Protein AF-A0A2D9RDG7-F1 (afdb_monomer_lite)

Secondary structure (DSSP, 8-state):
-------------------------HHHHHHHHHHHHHHHHHHHHHHHHHHHHHHHHHHHHHHHHHHHHHTTT-HHHHHHHHHHHHHHHHHHHHHHHHHHHHHHHHHHHHHHHHHHHHHHTTT--

Structure (mmCIF, N/CA/C/O backbone):
data_AF-A0A2D9RDG7-F1
#
_entry.id   AF-A0A2D9RDG7-F1
#
loop_
_atom_site.group_PDB
_atom_site.id
_atom_site.type_symbol
_atom_site.label_atom_id
_atom_site.label_alt_id
_atom_site.label_comp_id
_atom_site.label_asym_id
_atom_site.label_entity_id
_atom_site.label_seq_id
_atom_site.pdbx_PDB_ins_code
_atom_site.Cartn_x
_atom_site.Cartn_y
_atom_site.Cartn_z
_atom_site.occupancy
_atom_site.B_iso_or_equiv
_atom_site.auth_seq_id
_atom_site.auth_comp_id
_atom_site.auth_asym_id
_atom_site.auth_atom_id
_atom_site.pdbx_PDB_model_num
ATOM 1 N N . MET A 1 1 ? -10.978 8.606 -83.078 1.00 35.50 1 MET A N 1
ATOM 2 C CA . MET A 1 1 ? -9.745 9.205 -83.628 1.00 35.50 1 MET A CA 1
ATOM 3 C C . MET A 1 1 ? -8.837 9.542 -82.456 1.00 35.50 1 MET A C 1
ATOM 5 O O . MET A 1 1 ? -9.324 10.142 -81.511 1.00 35.50 1 MET A O 1
ATOM 9 N N . THR A 1 2 ? -7.614 9.007 -82.516 1.00 42.34 2 THR A N 1
ATOM 10 C CA . THR A 1 2 ? -6.345 9.334 -81.823 1.00 42.34 2 THR A CA 1
ATOM 11 C C . THR A 1 2 ? -6.353 10.500 -80.816 1.00 42.34 2 THR A C 1
ATOM 13 O O . THR A 1 2 ? -6.911 11.552 -81.086 1.00 42.34 2 THR A O 1
ATOM 16 N N . LEU A 1 3 ? -5.688 10.387 -79.659 1.00 39.72 3 LEU A N 1
ATOM 17 C CA . LEU A 1 3 ? -4.228 10.540 -79.555 1.00 39.72 3 LEU A CA 1
ATOM 18 C C . LEU A 1 3 ? -3.650 9.918 -78.266 1.00 39.72 3 LEU A C 1
ATOM 20 O O . LEU A 1 3 ? -4.212 10.054 -77.182 1.00 39.72 3 LEU A O 1
ATOM 24 N N . LEU A 1 4 ? -2.481 9.287 -78.416 1.00 41.25 4 LEU A N 1
ATOM 25 C CA . LEU A 1 4 ? -1.530 9.004 -77.341 1.00 41.25 4 LEU A CA 1
ATOM 26 C C . LEU A 1 4 ? -1.067 10.314 -76.662 1.00 41.25 4 LEU A C 1
ATOM 28 O O . LEU A 1 4 ? -0.926 11.331 -77.340 1.00 41.25 4 LEU A O 1
ATOM 32 N N . ASN A 1 5 ? -0.606 10.208 -75.409 1.00 38.97 5 ASN A N 1
ATOM 33 C CA . ASN A 1 5 ? 0.822 10.330 -75.036 1.00 38.97 5 ASN A CA 1
ATOM 34 C C . ASN A 1 5 ? 1.105 11.184 -73.770 1.00 38.97 5 ASN A C 1
ATOM 36 O O . ASN A 1 5 ? 0.507 12.231 -73.555 1.00 38.97 5 ASN A O 1
ATOM 40 N N . VAL A 1 6 ? 2.154 10.758 -73.051 1.00 39.69 6 VAL A N 1
ATOM 41 C CA . VAL A 1 6 ? 3.052 11.514 -72.145 1.00 39.69 6 VAL A CA 1
ATOM 42 C C . VAL A 1 6 ? 2.698 11.643 -70.647 1.00 39.69 6 VAL A C 1
ATOM 44 O O . VAL A 1 6 ? 2.103 12.601 -70.172 1.00 39.69 6 VAL A O 1
ATOM 47 N N . THR A 1 7 ? 3.201 10.666 -69.888 1.00 48.19 7 THR A N 1
ATOM 48 C CA . THR A 1 7 ? 4.086 10.778 -68.704 1.00 48.19 7 THR A CA 1
ATOM 49 C C . THR A 1 7 ? 4.343 12.173 -68.091 1.00 48.19 7 THR A C 1
ATOM 51 O O . THR A 1 7 ? 4.998 12.989 -68.731 1.00 48.19 7 THR A O 1
ATOM 54 N N . ARG A 1 8 ? 4.050 12.384 -66.791 1.00 41.25 8 ARG A N 1
ATOM 55 C CA . ARG A 1 8 ? 5.005 12.967 -65.804 1.00 41.25 8 ARG A CA 1
ATOM 56 C C . ARG A 1 8 ? 4.436 13.124 -64.375 1.00 41.25 8 ARG A C 1
ATOM 58 O O 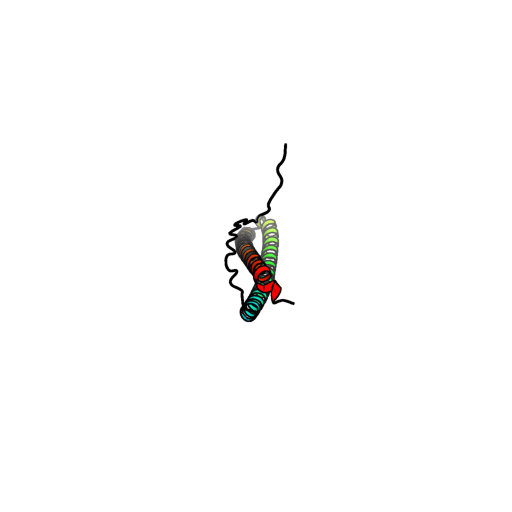. ARG A 1 8 ? 3.571 13.946 -64.133 1.00 41.25 8 ARG A O 1
ATOM 65 N N . VAL A 1 9 ? 5.019 12.339 -63.462 1.00 41.28 9 VAL A N 1
ATOM 66 C CA . VAL A 1 9 ? 5.629 12.705 -62.159 1.00 41.28 9 VAL A CA 1
ATOM 67 C C . VAL A 1 9 ? 4.825 13.534 -61.124 1.00 41.28 9 VAL A C 1
ATO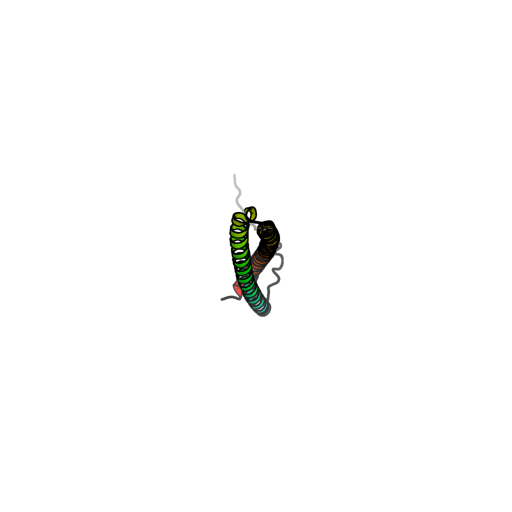M 69 O O . VAL A 1 9 ? 4.504 14.697 -61.325 1.00 41.28 9 VAL A O 1
ATOM 72 N N . LEU A 1 10 ? 4.646 12.889 -59.961 1.00 44.66 10 LEU A N 1
ATOM 73 C CA . LEU A 1 10 ? 4.294 13.346 -58.599 1.00 44.66 10 LEU A CA 1
ATOM 74 C C . LEU A 1 10 ? 4.934 14.698 -58.151 1.00 44.66 10 LEU A C 1
ATOM 76 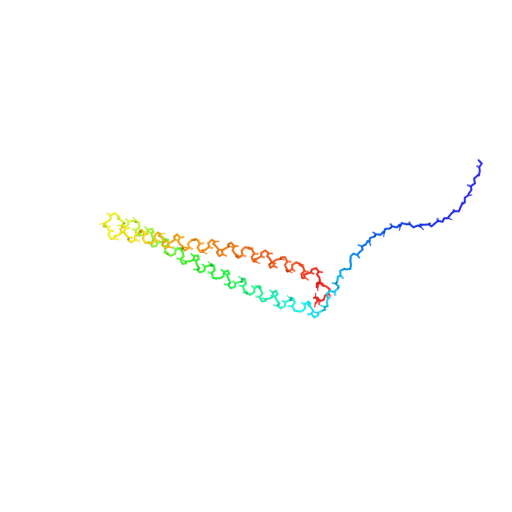O O . LEU A 1 10 ? 6.008 15.042 -58.638 1.00 44.66 10 LEU A O 1
ATOM 80 N N . PRO A 1 11 ? 4.378 15.411 -57.140 1.00 47.28 11 PRO A N 1
ATOM 81 C CA . PRO A 1 11 ? 4.613 14.967 -55.763 1.00 47.28 11 PRO A CA 1
ATOM 82 C C . PRO A 1 11 ? 3.406 15.047 -54.820 1.00 47.28 11 PRO A C 1
ATOM 84 O O . PRO A 1 11 ? 2.753 16.073 -54.644 1.00 47.28 11 PRO A O 1
ATOM 87 N N . LEU A 1 12 ? 3.212 13.925 -54.130 1.00 47.94 12 LEU A N 1
ATOM 88 C CA . LEU A 1 12 ? 2.603 13.820 -52.815 1.00 47.94 12 LEU A CA 1
ATOM 89 C C . LEU A 1 12 ? 3.432 14.685 -51.850 1.00 47.94 12 LEU A C 1
ATOM 91 O O . LEU A 1 12 ? 4.555 14.322 -51.503 1.00 47.94 12 LEU A O 1
ATOM 95 N N . VAL A 1 13 ? 2.910 15.829 -51.420 1.00 49.12 13 VAL A N 1
ATOM 96 C CA . VAL A 1 13 ? 3.510 16.573 -50.308 1.00 49.12 13 VAL A CA 1
ATOM 97 C C . VAL A 1 13 ? 2.875 16.058 -49.020 1.00 49.12 13 VAL A C 1
ATOM 99 O O . VAL A 1 13 ? 1.954 16.649 -48.467 1.00 49.12 13 VAL A O 1
ATOM 102 N N . LEU A 1 14 ? 3.354 14.901 -48.560 1.00 45.12 14 LEU A N 1
ATOM 103 C CA . LEU A 1 14 ? 3.183 14.479 -47.175 1.00 45.12 14 LEU A CA 1
ATOM 104 C C . LEU A 1 14 ? 4.210 15.249 -46.339 1.00 45.12 14 LEU A C 1
ATOM 106 O O . LEU A 1 14 ? 5.322 14.773 -46.120 1.00 45.12 14 LEU A O 1
ATOM 110 N N . PHE A 1 15 ? 3.846 16.437 -45.856 1.00 43.94 15 PHE A N 1
ATOM 111 C CA . PHE A 1 15 ? 4.531 17.007 -44.696 1.00 43.94 15 PHE A CA 1
ATOM 112 C C . PHE A 1 15 ? 4.093 16.218 -43.457 1.00 43.94 15 PHE A C 1
ATOM 114 O O . PHE A 1 15 ? 3.258 16.652 -42.669 1.00 43.94 15 PHE A O 1
ATOM 121 N N . VAL A 1 16 ? 4.665 15.023 -43.291 1.00 53.50 16 VAL A N 1
ATOM 122 C CA . VAL A 1 16 ? 4.784 14.419 -41.967 1.00 53.50 16 VAL A CA 1
ATOM 123 C C . VAL A 1 16 ? 5.876 15.221 -41.276 1.00 53.50 16 VAL A C 1
ATOM 125 O O . VAL A 1 16 ? 7.064 14.962 -41.454 1.00 53.50 16 VAL A O 1
ATOM 128 N N . GLY A 1 17 ? 5.475 16.258 -40.544 1.00 43.31 17 GLY A N 1
ATOM 129 C CA . GLY A 1 17 ? 6.342 16.894 -39.565 1.00 43.31 17 GLY A CA 1
ATOM 130 C C . GLY A 1 17 ? 6.664 15.865 -38.490 1.00 43.31 17 GLY A C 1
ATOM 131 O O . GLY A 1 17 ? 5.965 15.776 -37.486 1.00 43.31 17 GLY A O 1
ATOM 132 N N . ALA A 1 18 ? 7.687 15.044 -38.726 1.00 53.81 18 ALA A N 1
ATOM 133 C CA . ALA A 1 18 ? 8.315 14.270 -37.678 1.00 53.81 18 ALA A CA 1
ATOM 134 C C . ALA A 1 18 ? 8.897 15.288 -36.695 1.00 53.81 18 ALA A C 1
ATOM 136 O O . ALA A 1 18 ? 9.906 15.936 -36.976 1.00 53.81 18 ALA A O 1
ATOM 137 N N . LEU A 1 19 ? 8.211 15.478 -35.565 1.00 52.53 19 LEU A N 1
ATOM 138 C CA . LEU A 1 19 ? 8.807 16.098 -34.390 1.00 52.53 19 LEU A CA 1
ATOM 139 C C . LEU A 1 19 ? 10.160 15.413 -34.167 1.00 52.53 19 LEU A C 1
ATOM 141 O O . LEU A 1 19 ? 10.211 14.179 -34.245 1.00 52.53 19 LEU A O 1
ATOM 145 N N . PRO A 1 20 ? 11.251 16.156 -33.916 1.00 45.97 20 PRO A N 1
ATOM 146 C CA . PRO A 1 20 ? 12.493 15.516 -33.549 1.00 45.97 20 PRO A CA 1
ATOM 147 C C . PRO A 1 20 ? 12.216 14.782 -32.239 1.00 45.97 20 PRO A C 1
ATOM 149 O O . PRO A 1 20 ? 12.062 15.400 -31.184 1.00 45.97 20 PRO A O 1
ATOM 152 N N . ALA A 1 21 ? 12.115 13.455 -32.311 1.00 57.25 21 ALA A N 1
ATOM 153 C CA . ALA A 1 21 ? 12.410 12.617 -31.171 1.00 57.25 21 ALA A CA 1
ATOM 154 C C . ALA A 1 21 ? 13.826 13.027 -30.775 1.00 57.25 21 ALA A C 1
ATOM 156 O O . ALA A 1 21 ? 14.774 12.741 -31.505 1.00 57.25 21 ALA A O 1
ATOM 157 N N . GLN A 1 22 ? 13.953 13.827 -29.716 1.00 57.03 22 GLN A N 1
ATOM 158 C CA . GLN A 1 22 ? 15.248 14.173 -29.153 1.00 57.03 22 GLN A CA 1
ATOM 159 C C . GLN A 1 22 ? 15.902 12.830 -28.853 1.00 57.03 22 GLN A C 1
ATOM 161 O O . GLN A 1 22 ? 15.427 12.087 -27.993 1.00 57.03 22 GLN A O 1
ATOM 166 N N . ALA A 1 23 ? 16.872 12.450 -29.682 1.00 64.25 23 ALA A N 1
ATOM 167 C CA . ALA A 1 23 ? 17.493 11.147 -29.596 1.00 64.25 23 ALA A CA 1
ATOM 168 C C . ALA A 1 23 ? 18.265 11.128 -28.278 1.00 64.25 23 ALA A C 1
ATOM 170 O O . ALA A 1 23 ? 19.316 11.757 -28.172 1.00 64.25 23 ALA A O 1
ATOM 171 N N . MET A 1 24 ? 17.696 10.474 -27.263 1.00 74.19 24 MET A N 1
ATOM 172 C CA . MET A 1 24 ? 18.390 10.224 -26.006 1.00 74.19 24 MET A CA 1
ATOM 173 C C . MET A 1 24 ? 19.711 9.524 -26.304 1.00 74.19 24 MET A C 1
ATOM 175 O O . MET A 1 24 ? 19.782 8.608 -27.123 1.00 74.19 24 MET A O 1
ATOM 179 N N . THR A 1 25 ? 20.764 9.948 -25.625 1.00 84.56 25 THR A N 1
ATOM 180 C CA . THR A 1 25 ? 22.072 9.314 -25.715 1.00 84.56 25 THR A CA 1
ATOM 181 C C . THR A 1 25 ? 22.096 8.010 -24.918 1.00 84.56 25 THR A C 1
ATOM 183 O O . THR A 1 25 ? 21.373 7.832 -23.936 1.00 84.56 25 THR A O 1
ATOM 186 N N . ALA A 1 26 ? 23.011 7.103 -25.272 1.00 84.94 26 ALA A N 1
ATOM 187 C CA . ALA A 1 26 ? 23.218 5.863 -24.521 1.00 84.94 26 ALA A CA 1
ATOM 188 C C . ALA A 1 26 ? 23.521 6.115 -23.028 1.00 84.94 26 ALA A C 1
ATOM 190 O O . ALA A 1 26 ? 23.104 5.341 -22.169 1.00 84.94 26 ALA A O 1
ATOM 191 N N . LYS A 1 27 ? 24.210 7.220 -22.708 1.00 87.50 27 LYS A N 1
ATOM 192 C CA . LYS A 1 27 ? 24.533 7.606 -21.329 1.00 87.50 27 LYS A CA 1
ATOM 193 C C . LYS A 1 27 ? 23.291 8.037 -20.544 1.00 87.50 27 LYS A C 1
ATOM 195 O O . LYS A 1 27 ? 23.137 7.636 -19.397 1.00 87.50 27 LYS A O 1
ATOM 200 N N . GLU A 1 28 ? 22.398 8.814 -21.151 1.00 90.31 28 GLU A N 1
ATOM 201 C CA . GLU A 1 28 ? 21.125 9.199 -20.520 1.00 90.31 28 GLU A CA 1
ATOM 202 C C . GLU A 1 28 ? 20.248 7.970 -20.259 1.00 90.31 28 GLU A C 1
ATOM 204 O O . GLU A 1 28 ? 19.690 7.830 -19.171 1.00 90.31 28 GLU A O 1
ATOM 209 N N . CYS A 1 29 ? 20.224 7.021 -21.197 1.00 90.88 29 CYS A N 1
ATOM 210 C CA . CYS A 1 29 ? 19.542 5.744 -21.013 1.00 90.88 29 CYS A CA 1
ATOM 211 C C . CYS A 1 29 ? 20.123 4.916 -19.853 1.00 90.88 29 CYS A C 1
ATOM 213 O O . CYS A 1 29 ? 19.364 4.347 -19.072 1.00 90.88 29 CYS A O 1
ATOM 215 N N . GLN A 1 30 ? 21.447 4.876 -19.680 1.00 90.81 30 GLN A N 1
ATOM 216 C CA . GLN A 1 30 ? 22.066 4.201 -18.529 1.00 90.81 30 GLN A CA 1
ATOM 217 C C . GLN A 1 30 ? 21.667 4.849 -17.196 1.00 90.81 30 GLN A C 1
ATOM 219 O O . GLN A 1 30 ? 21.326 4.142 -16.246 1.00 90.81 30 GLN A O 1
ATOM 224 N N . THR A 1 31 ? 21.655 6.183 -17.129 1.00 92.31 31 THR A N 1
ATOM 225 C CA . THR A 1 31 ? 21.206 6.911 -15.933 1.00 92.31 31 THR A CA 1
ATOM 226 C C . THR A 1 31 ? 19.747 6.594 -15.611 1.00 92.31 31 THR A C 1
ATOM 228 O O . THR A 1 31 ? 19.437 6.198 -14.489 1.00 92.31 31 THR A O 1
ATOM 231 N N . MET A 1 32 ? 18.854 6.674 -16.602 1.00 91.81 32 MET A N 1
ATOM 232 C CA . MET A 1 32 ? 17.436 6.354 -16.413 1.00 91.81 32 MET A CA 1
ATOM 233 C C . MET A 1 32 ? 17.210 4.898 -15.993 1.00 91.81 32 MET A C 1
ATOM 235 O O . MET A 1 32 ? 16.328 4.619 -15.182 1.00 91.81 32 MET A O 1
ATOM 239 N N . GLN A 1 33 ? 18.006 3.960 -16.510 1.00 93.25 33 GLN A N 1
ATOM 240 C CA . GLN A 1 33 ? 17.931 2.558 -16.105 1.00 93.25 33 GLN A CA 1
ATOM 241 C C . GLN A 1 33 ? 18.279 2.385 -14.621 1.00 93.25 33 GLN A C 1
ATOM 243 O O . GLN A 1 33 ? 17.573 1.673 -13.904 1.00 93.25 33 GLN A O 1
ATOM 248 N N . ALA A 1 34 ? 19.333 3.054 -14.147 1.00 94.19 34 ALA A N 1
ATOM 249 C CA . ALA A 1 34 ? 19.718 3.032 -12.739 1.00 94.19 34 ALA A CA 1
ATOM 250 C C . ALA A 1 34 ? 18.646 3.680 -11.843 1.00 94.19 34 ALA A C 1
ATOM 252 O O . ALA A 1 34 ? 18.315 3.143 -10.783 1.00 94.19 34 ALA A O 1
ATOM 253 N N . GLU A 1 35 ? 18.050 4.789 -12.288 1.00 95.12 35 GLU A N 1
ATOM 254 C CA . GLU A 1 35 ? 16.937 5.436 -11.586 1.00 95.12 35 GLU A CA 1
ATOM 255 C C . GLU A 1 35 ? 15.705 4.531 -11.491 1.00 95.12 35 GLU A C 1
ATOM 257 O O . GLU A 1 35 ? 15.119 4.410 -10.415 1.00 95.12 35 GLU A O 1
ATOM 262 N N . LEU A 1 36 ? 15.328 3.854 -12.581 1.00 96.19 36 LEU A N 1
ATOM 263 C CA . LEU A 1 36 ? 14.218 2.899 -12.584 1.00 96.19 36 LEU A CA 1
ATOM 264 C C . LEU A 1 36 ? 14.504 1.698 -11.679 1.00 96.19 36 LEU A C 1
ATOM 266 O O . LEU A 1 36 ? 13.617 1.272 -10.944 1.00 96.19 36 LEU A O 1
ATOM 270 N N . ALA A 1 37 ? 15.733 1.178 -11.669 1.00 96.38 37 ALA A N 1
ATOM 271 C CA . ALA A 1 37 ? 16.122 0.101 -10.759 1.00 96.38 37 ALA A CA 1
ATOM 272 C C . ALA A 1 37 ? 16.018 0.535 -9.285 1.00 96.38 37 ALA A C 1
ATOM 274 O O . ALA A 1 37 ? 15.489 -0.204 -8.451 1.00 96.38 37 ALA A O 1
ATOM 275 N N . SER A 1 38 ? 16.462 1.756 -8.971 1.00 97.44 38 SER A N 1
ATOM 276 C CA . SER A 1 38 ? 16.342 2.343 -7.632 1.00 97.44 38 SER A CA 1
ATOM 277 C C . SER A 1 38 ? 14.877 2.541 -7.221 1.00 97.44 38 SER A C 1
ATOM 279 O O . SER A 1 38 ? 14.468 2.118 -6.138 1.00 97.44 38 SER A O 1
ATOM 281 N N . GLN A 1 39 ? 14.054 3.102 -8.113 1.00 97.56 39 GLN A N 1
ATOM 282 C CA . GLN A 1 39 ? 12.619 3.291 -7.881 1.00 97.56 39 GLN A CA 1
ATOM 283 C C . GLN A 1 39 ? 11.890 1.962 -7.684 1.00 97.56 39 GLN A C 1
ATOM 285 O O . GLN A 1 39 ? 11.064 1.861 -6.781 1.00 97.56 39 GLN A O 1
ATOM 290 N N . HIS A 1 40 ? 12.220 0.938 -8.474 1.00 97.88 40 HIS A N 1
ATOM 291 C CA . HIS A 1 40 ? 11.652 -0.398 -8.322 1.00 97.88 40 HIS A CA 1
ATOM 292 C C . HIS A 1 40 ? 11.980 -0.987 -6.947 1.00 97.88 40 HIS A C 1
ATOM 294 O O . HIS A 1 40 ? 11.078 -1.419 -6.238 1.00 97.88 40 HIS A O 1
ATOM 300 N N . LYS A 1 41 ? 13.252 -0.932 -6.524 1.00 98.12 41 LYS A N 1
ATOM 301 C CA . LYS A 1 41 ? 13.667 -1.407 -5.196 1.00 98.12 41 LYS A CA 1
ATOM 302 C C . LYS A 1 41 ? 12.940 -0.663 -4.071 1.00 98.12 41 LYS A C 1
ATOM 304 O O . LYS A 1 41 ? 12.490 -1.287 -3.115 1.00 98.12 41 LYS A O 1
ATOM 309 N N . SER A 1 42 ? 12.814 0.658 -4.194 1.00 97.88 42 SER A N 1
ATOM 310 C CA . SER A 1 42 ? 12.084 1.486 -3.229 1.00 97.88 42 SER A CA 1
ATOM 311 C C . SER A 1 42 ? 10.597 1.123 -3.165 1.00 97.88 42 SER A C 1
ATOM 313 O O . SER A 1 42 ? 10.055 1.003 -2.070 1.00 97.88 42 SER A O 1
ATOM 315 N N . LEU A 1 43 ? 9.945 0.909 -4.312 1.00 98.19 43 LEU A N 1
ATOM 316 C CA . LEU A 1 43 ? 8.549 0.470 -4.373 1.00 98.19 43 LEU A CA 1
ATOM 317 C C . LEU A 1 43 ? 8.357 -0.897 -3.715 1.00 98.19 43 LEU A C 1
ATOM 319 O O . LEU A 1 43 ? 7.448 -1.047 -2.907 1.00 98.19 43 LEU A O 1
ATOM 323 N N . THR A 1 44 ? 9.224 -1.869 -4.011 1.00 98.00 44 THR A N 1
ATOM 324 C CA . THR A 1 44 ? 9.176 -3.199 -3.387 1.00 98.00 44 THR A CA 1
ATOM 325 C C . THR A 1 44 ? 9.276 -3.108 -1.865 1.00 98.00 44 THR A C 1
ATOM 327 O O . THR A 1 44 ? 8.427 -3.660 -1.173 1.00 98.00 44 THR A O 1
ATOM 330 N N . ALA A 1 45 ? 10.243 -2.347 -1.345 1.00 98.38 45 ALA A N 1
ATOM 331 C CA . ALA A 1 45 ? 10.396 -2.158 0.097 1.00 98.38 45 ALA A CA 1
ATOM 332 C C . ALA A 1 45 ? 9.166 -1.486 0.736 1.00 98.38 45 ALA A C 1
ATOM 334 O O . ALA A 1 45 ? 8.749 -1.865 1.828 1.00 98.38 45 ALA A O 1
ATOM 335 N N . SER A 1 46 ? 8.551 -0.513 0.057 1.00 98.12 46 SER A N 1
ATOM 336 C CA . SER A 1 46 ? 7.329 0.121 0.561 1.00 98.12 46 SER A CA 1
ATOM 337 C C . SER A 1 46 ? 6.109 -0.811 0.529 1.00 98.12 46 SER A C 1
ATOM 339 O O . SER A 1 46 ? 5.260 -0.702 1.406 1.00 98.12 46 SER A O 1
ATOM 341 N N . TYR A 1 47 ? 6.012 -1.747 -0.421 1.00 98.44 47 TYR A N 1
ATOM 342 C CA . TYR A 1 47 ? 4.962 -2.775 -0.394 1.00 98.44 47 TYR A CA 1
ATOM 343 C C . TYR A 1 47 ? 5.152 -3.771 0.760 1.00 98.44 47 TYR A C 1
ATOM 345 O O . TYR A 1 47 ? 4.172 -4.185 1.372 1.00 98.44 47 TYR A O 1
ATOM 353 N N . GLU A 1 48 ? 6.393 -4.128 1.099 1.00 98.50 48 GLU A N 1
ATOM 354 C CA . GLU A 1 48 ? 6.688 -4.943 2.289 1.00 98.50 48 GLU A CA 1
ATOM 355 C C . GLU A 1 48 ? 6.363 -4.204 3.596 1.00 98.50 48 GLU A C 1
ATOM 357 O O . GLU A 1 48 ? 5.940 -4.812 4.575 1.00 98.50 48 GLU A O 1
ATOM 362 N N . GLU A 1 49 ? 6.561 -2.886 3.633 1.00 98.31 49 GLU A N 1
ATOM 363 C CA . GLU A 1 49 ? 6.112 -2.033 4.737 1.00 98.31 49 GLU A CA 1
ATOM 364 C C . GLU A 1 49 ? 4.583 -2.009 4.845 1.00 98.31 49 GLU A C 1
ATOM 366 O O . GLU A 1 49 ? 4.067 -2.293 5.921 1.00 98.31 49 GLU A O 1
ATOM 371 N N . LEU A 1 50 ? 3.863 -1.769 3.741 1.00 98.50 50 LEU A N 1
ATOM 372 C CA . LEU A 1 50 ? 2.396 -1.808 3.716 1.00 98.50 50 LEU A CA 1
ATOM 373 C C . LEU A 1 50 ? 1.862 -3.156 4.216 1.00 98.50 50 LEU A C 1
ATOM 375 O O . LEU A 1 50 ? 0.917 -3.190 4.996 1.00 98.50 50 LEU A O 1
ATOM 379 N N . LYS A 1 51 ? 2.490 -4.262 3.800 1.00 98.50 51 LYS A N 1
ATOM 380 C CA . LYS A 1 51 ? 2.125 -5.600 4.269 1.00 98.50 51 LYS A CA 1
ATOM 381 C C . LYS A 1 51 ? 2.256 -5.719 5.792 1.00 98.50 51 LYS A C 1
ATOM 383 O O . LYS A 1 51 ? 1.318 -6.175 6.430 1.00 98.50 51 LYS A O 1
ATOM 388 N N . ARG A 1 52 ? 3.380 -5.277 6.365 1.00 98.50 52 ARG A N 1
ATOM 389 C CA . ARG A 1 52 ? 3.601 -5.303 7.823 1.00 98.50 52 ARG A CA 1
ATOM 390 C C . ARG A 1 52 ? 2.614 -4.418 8.582 1.00 98.50 52 ARG A C 1
ATOM 392 O O . ARG A 1 52 ? 2.179 -4.794 9.660 1.00 98.50 52 ARG A O 1
ATOM 399 N N . MET A 1 53 ? 2.250 -3.263 8.024 1.00 98.50 53 MET A N 1
ATOM 400 C CA . MET A 1 53 ? 1.205 -2.410 8.601 1.00 98.50 53 MET A CA 1
ATOM 401 C C . MET A 1 53 ? -0.160 -3.107 8.586 1.00 98.50 53 MET A C 1
ATOM 403 O O . MET A 1 53 ? -0.894 -3.009 9.562 1.00 98.50 53 MET A O 1
ATOM 407 N N . GLY A 1 54 ? -0.481 -3.827 7.505 1.00 98.50 54 GLY A N 1
ATOM 408 C CA . GLY A 1 54 ? -1.690 -4.646 7.417 1.00 98.50 54 GLY A CA 1
ATOM 409 C C . GLY A 1 54 ? -1.712 -5.760 8.464 1.00 98.50 54 GLY A C 1
ATOM 410 O O . GLY A 1 54 ? -2.687 -5.880 9.189 1.00 98.50 54 GLY A O 1
ATOM 411 N N . GLU A 1 55 ? -0.606 -6.495 8.613 1.00 98.56 55 GLU A N 1
ATOM 412 C CA . GLU A 1 55 ? -0.461 -7.531 9.649 1.00 98.56 55 GLU A CA 1
ATOM 413 C C . GLU A 1 55 ? -0.638 -6.947 11.064 1.00 98.56 55 GLU A C 1
ATOM 415 O O . GLU A 1 55 ? -1.359 -7.516 11.876 1.00 98.56 55 GLU A O 1
ATOM 420 N N . GLN A 1 56 ? -0.062 -5.772 11.345 1.00 98.25 56 GLN A N 1
ATOM 421 C CA . GLN A 1 56 ? -0.252 -5.084 12.626 1.00 98.25 56 GLN A CA 1
ATOM 422 C C . GLN A 1 56 ? -1.711 -4.647 12.846 1.00 98.25 56 GLN A C 1
ATOM 424 O O . GLN A 1 56 ? -2.223 -4.742 13.960 1.00 98.25 56 GLN A O 1
ATOM 429 N N . ALA A 1 57 ? -2.381 -4.146 11.806 1.00 98.38 57 ALA A N 1
ATOM 430 C CA . ALA A 1 57 ? -3.791 -3.779 11.893 1.00 98.38 57 ALA A CA 1
ATOM 431 C C . ALA A 1 57 ? -4.665 -5.010 12.177 1.00 98.38 57 ALA A C 1
ATOM 433 O O . ALA A 1 57 ? -5.552 -4.927 13.021 1.00 98.38 57 ALA A O 1
ATOM 434 N N . ASP A 1 58 ? -4.386 -6.144 11.531 1.00 98.38 58 ASP A N 1
ATOM 435 C CA . ASP A 1 58 ? -5.103 -7.402 11.752 1.00 98.38 58 ASP A CA 1
ATOM 436 C C . ASP A 1 58 ? -4.928 -7.902 13.198 1.00 98.38 58 ASP A C 1
ATOM 438 O O . ASP A 1 58 ? -5.917 -8.230 13.849 1.00 98.38 58 ASP A O 1
ATOM 442 N N . GLU A 1 59 ? -3.705 -7.869 13.744 1.00 98.38 59 GLU A N 1
ATOM 443 C CA . GLU A 1 59 ? -3.432 -8.248 15.142 1.00 98.38 59 GLU A CA 1
ATOM 444 C C . GLU A 1 59 ? -4.234 -7.397 16.143 1.00 98.38 59 GLU A C 1
ATOM 446 O O . GLU A 1 59 ? -4.897 -7.930 17.036 1.00 98.38 59 GLU A O 1
ATOM 451 N N . VAL A 1 60 ? -4.233 -6.070 15.975 1.00 98.06 60 VAL A N 1
ATOM 452 C CA . VAL A 1 60 ? -5.017 -5.166 16.835 1.00 98.06 60 VAL A CA 1
ATOM 453 C C . VAL A 1 60 ? -6.523 -5.363 16.621 1.00 98.06 60 VAL A C 1
ATOM 455 O O . VAL A 1 60 ? -7.304 -5.249 17.568 1.00 98.06 60 VAL A O 1
ATOM 458 N N . GLY A 1 61 ? -6.945 -5.695 15.400 1.00 98.06 61 GLY A N 1
ATOM 459 C CA . GLY A 1 61 ? -8.326 -6.045 15.078 1.00 98.06 61 GLY A CA 1
ATOM 460 C C . GLY A 1 61 ? -8.802 -7.287 15.831 1.00 98.06 61 GLY A C 1
ATOM 461 O O . GLY A 1 61 ? -9.877 -7.262 16.436 1.00 98.06 61 GLY A O 1
ATOM 462 N N . ASP A 1 62 ? -7.986 -8.339 15.867 1.00 98.25 62 ASP A N 1
ATOM 463 C CA . ASP A 1 62 ? -8.263 -9.560 16.628 1.00 98.25 62 ASP A CA 1
ATOM 464 C C . ASP A 1 62 ? -8.331 -9.273 18.138 1.00 98.25 62 ASP A C 1
ATOM 466 O O . ASP A 1 62 ? -9.257 -9.721 18.825 1.00 98.25 62 ASP A O 1
ATOM 470 N N . GLU A 1 63 ? -7.406 -8.460 18.666 1.00 97.62 63 GLU A N 1
ATOM 471 C CA . GLU A 1 63 ? -7.444 -8.023 20.066 1.00 97.62 63 GLU A CA 1
ATOM 472 C C . GLU A 1 63 ? -8.701 -7.215 20.396 1.00 97.62 63 GLU A C 1
ATOM 474 O O . GLU A 1 63 ? -9.291 -7.396 21.467 1.00 97.62 63 GLU A O 1
ATOM 479 N N . PHE A 1 64 ? -9.121 -6.330 19.489 1.00 97.94 64 PHE A N 1
ATOM 480 C CA . PHE A 1 64 ? -10.347 -5.557 19.630 1.00 97.94 64 PHE A CA 1
ATOM 481 C C . PHE A 1 64 ? -11.575 -6.469 19.675 1.00 97.94 64 PHE A C 1
ATOM 483 O O . PHE A 1 64 ? -12.428 -6.280 20.544 1.00 97.94 64 PHE A O 1
ATOM 490 N N . VAL A 1 65 ? -11.667 -7.468 18.791 1.00 97.50 65 VAL A N 1
ATOM 491 C CA . VAL A 1 65 ? -12.775 -8.437 18.789 1.00 97.50 65 VAL A CA 1
ATOM 492 C C . VAL A 1 65 ? -12.834 -9.183 20.121 1.00 97.50 65 VAL A C 1
ATOM 494 O O . VAL A 1 65 ? -13.892 -9.212 20.748 1.00 97.50 65 VAL A O 1
ATOM 497 N N . ALA A 1 66 ? -11.702 -9.690 20.611 1.00 95.88 66 ALA A N 1
ATOM 498 C CA . ALA A 1 66 ? -11.645 -10.354 21.912 1.00 95.88 66 ALA A CA 1
ATOM 499 C C . ALA A 1 66 ? -12.054 -9.409 23.062 1.00 95.88 66 ALA A C 1
ATOM 501 O O . ALA A 1 66 ? -12.872 -9.759 23.913 1.00 95.88 66 ALA A O 1
ATOM 502 N N . ALA A 1 67 ? -11.556 -8.168 23.065 1.00 95.12 67 ALA A N 1
ATOM 503 C CA . ALA A 1 67 ? -11.928 -7.168 24.068 1.00 95.12 67 ALA A CA 1
ATOM 504 C C . ALA A 1 67 ? -13.423 -6.812 24.021 1.00 95.12 67 ALA A C 1
ATOM 506 O O . ALA A 1 67 ? -14.043 -6.576 25.059 1.00 95.12 67 ALA A O 1
ATOM 507 N N . LYS A 1 68 ? -14.016 -6.779 22.822 1.00 95.50 68 LYS A N 1
ATOM 508 C CA . LYS A 1 68 ? -15.446 -6.531 22.605 1.00 95.50 68 LYS A CA 1
ATOM 509 C C . LYS A 1 68 ? -16.305 -7.632 23.223 1.00 95.50 68 LYS A C 1
ATOM 511 O O . LYS A 1 68 ? -17.344 -7.332 23.803 1.00 95.50 68 LYS A O 1
ATOM 516 N N . GLU A 1 69 ? -15.889 -8.890 23.116 1.00 96.38 69 GLU A N 1
ATOM 517 C CA . GLU A 1 69 ? -16.600 -10.020 23.727 1.00 96.38 69 GLU A CA 1
ATOM 518 C C . GLU A 1 69 ? -16.591 -9.930 25.262 1.00 96.38 69 GLU A C 1
ATOM 520 O O . GLU A 1 69 ? -17.590 -10.223 25.921 1.00 96.38 69 GLU A O 1
ATOM 525 N N . GLU A 1 70 ? -15.492 -9.437 25.832 1.00 95.44 70 GLU A N 1
ATOM 526 C CA . GLU A 1 70 ? -15.317 -9.253 27.275 1.00 95.44 70 GLU A CA 1
ATOM 527 C C . GLU A 1 70 ? -15.914 -7.940 27.809 1.00 95.44 70 GLU A C 1
ATOM 529 O O . GLU A 1 70 ? -16.059 -7.773 29.024 1.00 95.44 70 GLU A O 1
ATOM 534 N N . SER A 1 71 ? -16.300 -6.996 26.942 1.00 93.00 71 SER A N 1
ATOM 535 C CA . SER A 1 71 ? -16.666 -5.632 27.350 1.00 93.00 71 SER A CA 1
ATOM 536 C C . SER A 1 71 ? -17.879 -5.573 28.285 1.00 93.00 71 SER A C 1
ATOM 538 O O . SER A 1 71 ? -18.042 -4.620 29.042 1.00 93.00 71 SER A O 1
ATOM 540 N N . GLY A 1 72 ? -18.747 -6.587 28.244 1.00 93.94 72 GLY A N 1
ATOM 541 C CA . GLY A 1 72 ? -19.906 -6.703 29.135 1.00 93.94 72 GLY A CA 1
ATOM 542 C C . GLY A 1 72 ? -19.566 -7.129 30.568 1.00 93.94 72 GLY A C 1
ATOM 543 O O . GLY A 1 72 ? -20.432 -7.060 31.439 1.00 93.94 72 GLY A O 1
ATOM 544 N N . LEU A 1 73 ? -18.332 -7.573 30.827 1.00 94.00 73 LEU A N 1
ATOM 545 C CA . LEU A 1 73 ? -17.924 -8.142 32.114 1.00 94.00 73 LEU A CA 1
ATOM 546 C C . LEU A 1 73 ? -17.549 -7.074 33.148 1.00 94.00 73 LEU A C 1
ATOM 548 O O . LEU A 1 73 ? -17.715 -7.294 34.347 1.00 94.00 73 LEU A O 1
ATOM 552 N N . SER A 1 74 ? -17.029 -5.922 32.713 1.00 94.12 74 SER A N 1
ATOM 553 C CA . SER A 1 74 ? -16.693 -4.807 33.605 1.00 94.12 74 SER A CA 1
ATOM 554 C C . SER A 1 74 ? -16.509 -3.486 32.844 1.00 94.12 74 SER A C 1
ATOM 556 O O . SER A 1 74 ? -16.201 -3.508 31.652 1.00 94.12 74 SER A O 1
ATOM 558 N N . PRO A 1 75 ? -16.593 -2.327 33.529 1.00 94.50 75 PRO A N 1
ATOM 559 C CA . PRO A 1 75 ? -16.256 -1.035 32.927 1.00 94.50 75 PRO A CA 1
ATOM 560 C C . PRO A 1 75 ? -14.827 -0.969 32.368 1.00 94.50 75 PRO A C 1
ATOM 562 O O . PRO A 1 75 ? -14.606 -0.346 31.339 1.00 94.50 75 PRO A O 1
ATOM 565 N N . VAL A 1 76 ? -13.871 -1.649 33.011 1.00 94.00 76 VAL A N 1
ATOM 566 C CA . VAL A 1 76 ? -12.467 -1.698 32.563 1.00 94.00 76 VAL A CA 1
ATOM 567 C C . VAL A 1 76 ? -12.336 -2.466 31.245 1.00 94.00 76 VAL A C 1
ATOM 569 O O . VAL A 1 76 ? -11.612 -2.042 30.350 1.00 94.00 76 VAL A O 1
ATOM 572 N N . ALA A 1 77 ? -13.064 -3.576 31.097 1.00 92.00 77 ALA A N 1
ATOM 573 C CA . ALA A 1 77 ? -13.089 -4.331 29.846 1.00 92.00 77 ALA A CA 1
ATOM 574 C C . ALA A 1 77 ? -13.733 -3.516 28.709 1.00 92.00 77 ALA A C 1
ATOM 576 O O . ALA A 1 77 ? -13.247 -3.541 27.580 1.00 92.00 77 ALA A O 1
ATOM 577 N N . ALA A 1 78 ? -14.778 -2.739 29.014 1.00 95.31 78 ALA A N 1
ATOM 578 C CA . ALA A 1 78 ? -15.382 -1.818 28.054 1.00 95.31 78 ALA A CA 1
ATOM 579 C C . ALA A 1 78 ? -14.426 -0.697 27.620 1.00 95.31 78 ALA A C 1
ATOM 581 O O . ALA A 1 78 ? -14.331 -0.408 26.430 1.00 95.31 78 ALA A O 1
ATOM 582 N N . GLU A 1 79 ? -13.681 -0.104 28.554 1.00 96.81 79 GLU A N 1
ATOM 583 C CA . GLU A 1 79 ? -12.669 0.909 28.239 1.00 96.81 79 GLU A CA 1
ATOM 584 C C . GLU A 1 79 ? -11.556 0.339 27.350 1.00 96.81 79 GLU A C 1
ATOM 586 O O . GLU A 1 79 ? -11.207 0.951 26.340 1.00 96.81 79 GLU A O 1
ATOM 591 N N . ARG A 1 80 ? -11.059 -0.870 27.653 1.00 96.12 80 ARG A N 1
ATOM 592 C CA . ARG A 1 80 ? -10.065 -1.553 26.808 1.00 96.12 80 ARG A CA 1
ATOM 593 C C . ARG A 1 80 ? -10.570 -1.745 25.376 1.00 96.12 80 ARG A C 1
ATOM 595 O O . ARG A 1 80 ? -9.819 -1.498 24.436 1.00 96.12 80 ARG A O 1
ATOM 602 N N . ALA A 1 81 ? -11.824 -2.164 25.203 1.00 97.31 81 ALA A N 1
ATOM 603 C CA . ALA A 1 81 ? -12.410 -2.357 23.879 1.00 97.31 81 ALA A CA 1
ATOM 604 C C . ALA A 1 81 ? -12.491 -1.047 23.075 1.00 97.31 81 ALA A C 1
ATOM 606 O O . ALA A 1 81 ? -12.214 -1.054 21.879 1.00 97.31 81 ALA A O 1
ATOM 607 N N . GLU A 1 82 ? -12.827 0.080 23.709 1.00 97.88 82 GLU A N 1
ATOM 608 C CA . GLU A 1 82 ? -12.866 1.381 23.024 1.00 97.88 82 GLU A CA 1
ATOM 609 C C . GLU A 1 82 ? -11.465 1.900 22.663 1.00 97.88 82 GLU A C 1
ATOM 611 O O . GLU A 1 82 ? -11.286 2.462 21.583 1.00 97.88 82 GLU A O 1
ATOM 616 N N . VAL A 1 83 ? -10.456 1.664 23.510 1.00 97.94 83 VAL A N 1
ATOM 617 C CA . VAL A 1 83 ? -9.057 2.005 23.191 1.00 97.94 83 VAL A CA 1
ATOM 618 C C . VAL A 1 83 ? -8.567 1.215 21.977 1.00 97.94 83 VAL A C 1
ATOM 620 O O . VAL A 1 83 ? -8.072 1.811 21.022 1.00 97.94 83 VAL A O 1
ATOM 623 N N . LEU A 1 84 ? -8.763 -0.108 21.976 1.00 98.19 84 LEU A N 1
ATOM 624 C CA . LEU A 1 84 ? -8.347 -0.972 20.866 1.00 98.19 84 LEU A CA 1
ATOM 625 C C . LEU A 1 84 ? -9.094 -0.652 19.573 1.00 98.19 84 LEU A C 1
ATOM 627 O O . LEU A 1 84 ? -8.505 -0.688 18.498 1.00 98.19 84 LEU A O 1
ATOM 631 N N . LYS A 1 85 ? -10.372 -0.275 19.666 1.00 98.12 85 LYS A N 1
ATOM 632 C CA . LYS A 1 85 ? -11.134 0.200 18.510 1.00 98.12 85 LYS A CA 1
ATOM 633 C C . LYS A 1 85 ? -10.488 1.436 17.881 1.00 98.12 85 LYS A C 1
ATOM 635 O O . LYS A 1 85 ? -10.317 1.478 16.667 1.00 98.12 85 LYS A O 1
ATOM 640 N N . ALA A 1 86 ? -10.135 2.433 18.692 1.00 98.25 86 ALA A N 1
ATOM 641 C CA . ALA A 1 86 ? -9.520 3.664 18.200 1.00 98.25 86 ALA A CA 1
ATOM 642 C C . ALA A 1 86 ? -8.129 3.412 17.590 1.00 98.25 86 ALA A C 1
ATOM 644 O O . ALA A 1 86 ? -7.769 4.020 16.578 1.00 98.25 86 ALA A O 1
ATOM 645 N N . GLU A 1 87 ? -7.354 2.502 18.184 1.00 98.25 87 GLU A N 1
ATOM 646 C CA . GLU A 1 87 ? -6.061 2.079 17.644 1.00 98.25 87 GLU A CA 1
ATOM 647 C C . GLU A 1 87 ? -6.222 1.350 16.304 1.00 98.25 87 GLU A C 1
ATOM 649 O O . GLU A 1 87 ? -5.562 1.713 15.329 1.00 98.25 87 GLU A O 1
ATOM 654 N N . PHE A 1 88 ? -7.159 0.402 16.220 1.00 98.38 88 PHE A N 1
ATOM 655 C CA . PHE A 1 88 ? -7.481 -0.316 14.989 1.00 98.38 88 PHE A CA 1
ATOM 656 C C . PHE A 1 88 ? -7.902 0.637 13.864 1.00 98.38 88 PHE A C 1
ATOM 658 O O . PHE A 1 88 ? -7.328 0.594 12.778 1.00 98.38 88 PHE A O 1
ATOM 665 N N . GLU A 1 89 ? -8.836 1.557 14.129 1.00 98.38 89 GLU A N 1
ATOM 666 C CA . GLU A 1 89 ? -9.278 2.560 13.149 1.00 98.38 89 GLU A CA 1
ATOM 667 C C . GLU A 1 89 ? -8.111 3.450 12.682 1.00 98.38 89 GLU A C 1
ATOM 669 O O . GLU A 1 89 ? -7.999 3.777 11.499 1.00 98.38 89 GLU A O 1
ATOM 674 N N . THR A 1 90 ? -7.196 3.812 13.587 1.00 98.50 90 THR A N 1
ATOM 675 C CA . THR A 1 90 ? -5.994 4.587 13.241 1.00 98.50 90 THR A CA 1
ATOM 676 C C . THR A 1 90 ? -5.059 3.801 12.319 1.00 98.50 90 THR A C 1
ATOM 678 O O . THR A 1 90 ? -4.570 4.351 11.329 1.00 98.50 90 THR A O 1
ATOM 681 N N . LEU A 1 91 ? -4.825 2.519 12.609 1.00 98.50 91 LEU A N 1
ATOM 682 C CA . LEU A 1 91 ? -3.980 1.648 11.790 1.00 98.50 91 LEU A CA 1
ATOM 683 C C . LEU A 1 91 ? -4.593 1.389 10.410 1.00 98.50 91 LEU A C 1
ATOM 685 O O . LEU A 1 91 ? -3.876 1.458 9.413 1.00 98.50 91 LEU A O 1
ATOM 689 N N . GLN A 1 92 ? -5.908 1.169 10.333 1.00 98.44 92 GLN A N 1
ATOM 690 C CA . GLN A 1 92 ? -6.613 1.004 9.060 1.00 98.44 92 GLN A CA 1
ATOM 691 C C . GLN A 1 92 ? -6.464 2.238 8.167 1.00 98.44 92 GLN A C 1
ATOM 693 O O . GLN A 1 92 ? -6.079 2.110 7.007 1.00 98.44 92 GLN A O 1
ATOM 698 N N . ASN A 1 93 ? -6.663 3.437 8.723 1.00 98.44 93 ASN A N 1
ATOM 699 C CA . ASN A 1 93 ? -6.467 4.678 7.972 1.00 98.44 93 ASN A CA 1
ATOM 700 C C . ASN A 1 93 ? -5.021 4.814 7.465 1.00 98.44 93 ASN A C 1
ATOM 702 O O . ASN A 1 93 ? -4.798 5.176 6.312 1.00 98.44 93 ASN A O 1
ATOM 706 N N . ALA A 1 94 ? -4.027 4.466 8.290 1.00 98.38 94 ALA A N 1
ATOM 707 C CA . ALA A 1 94 ? -2.624 4.508 7.880 1.00 98.38 94 ALA A CA 1
ATOM 708 C C . ALA A 1 94 ? -2.304 3.506 6.752 1.00 98.38 94 ALA A C 1
ATOM 710 O O . ALA A 1 94 ? -1.528 3.822 5.845 1.00 98.38 94 ALA A O 1
ATOM 711 N N . VAL A 1 95 ? -2.898 2.308 6.788 1.00 98.62 95 VAL A N 1
ATOM 712 C CA . VAL A 1 95 ? -2.795 1.304 5.715 1.00 98.62 95 VAL A CA 1
ATOM 713 C C . VAL A 1 95 ? -3.416 1.833 4.422 1.00 98.62 95 VAL A C 1
ATOM 715 O O . VAL A 1 95 ? -2.784 1.746 3.365 1.00 98.62 95 VAL A O 1
ATOM 718 N N . ASP A 1 96 ? -4.605 2.428 4.493 1.00 98.56 96 ASP A N 1
ATOM 719 C CA . ASP A 1 96 ? -5.313 2.973 3.332 1.00 98.56 96 ASP A CA 1
ATOM 720 C C . ASP A 1 96 ? -4.567 4.152 2.690 1.00 98.56 96 ASP A C 1
ATOM 722 O O . ASP A 1 96 ? -4.404 4.199 1.462 1.00 98.56 96 ASP A O 1
ATOM 726 N N . ASP A 1 97 ? -4.037 5.065 3.507 1.00 98.50 97 ASP A N 1
ATOM 727 C CA . ASP A 1 97 ? -3.215 6.189 3.055 1.00 98.50 97 ASP A CA 1
ATOM 728 C C . ASP A 1 97 ? -1.950 5.689 2.346 1.00 98.50 97 ASP A C 1
ATOM 730 O O . ASP A 1 97 ? -1.633 6.107 1.224 1.00 98.50 97 ASP A O 1
ATOM 734 N N . LYS A 1 98 ? -1.247 4.727 2.956 1.00 98.25 98 LYS A N 1
ATOM 735 C CA . LYS A 1 98 ? -0.032 4.137 2.384 1.00 98.25 98 LYS A CA 1
ATOM 736 C C . LYS A 1 98 ? -0.320 3.383 1.087 1.00 98.25 98 LYS A C 1
ATOM 738 O O . LYS A 1 98 ? 0.454 3.471 0.131 1.00 98.25 98 LYS A O 1
ATOM 743 N N . ASN A 1 99 ? -1.428 2.650 1.021 1.00 98.44 99 ASN A N 1
ATOM 744 C CA . ASN A 1 99 ? -1.847 1.944 -0.186 1.00 98.44 99 ASN A CA 1
ATOM 745 C C . ASN A 1 99 ? -2.190 2.919 -1.328 1.00 98.44 99 ASN A C 1
ATOM 747 O O . ASN A 1 99 ? -1.820 2.691 -2.487 1.00 98.44 99 ASN A O 1
ATOM 751 N N . SER A 1 100 ? -2.839 4.038 -1.001 1.00 98.25 100 SER A N 1
ATOM 752 C CA . SER A 1 100 ? -3.147 5.109 -1.953 1.00 98.25 100 SER A CA 1
ATOM 753 C C . SER A 1 100 ? -1.869 5.753 -2.501 1.00 98.25 100 SER A C 1
ATOM 755 O O . SER A 1 100 ? -1.690 5.819 -3.722 1.00 98.25 100 SER A O 1
ATOM 757 N N . GLU A 1 101 ? -0.922 6.109 -1.624 1.00 98.19 101 GLU A N 1
ATOM 758 C CA . GLU A 1 101 ? 0.407 6.612 -2.006 1.00 98.19 101 GLU A CA 1
ATOM 759 C C . GLU A 1 101 ? 1.121 5.634 -2.958 1.00 98.19 101 GLU A C 1
ATOM 761 O O . GLU A 1 101 ? 1.644 6.018 -4.012 1.00 98.19 101 GLU A O 1
ATOM 766 N N . LEU A 1 102 ? 1.130 4.341 -2.620 1.00 98.31 102 LEU A N 1
ATOM 767 C CA . LEU A 1 102 ? 1.822 3.328 -3.416 1.00 98.31 102 LEU A CA 1
ATOM 768 C C . LEU A 1 102 ? 1.170 3.085 -4.770 1.00 98.31 102 LEU A C 1
ATOM 770 O O . LEU A 1 102 ? 1.876 2.855 -5.756 1.00 98.31 102 LEU A O 1
ATOM 774 N N . THR A 1 103 ? -0.152 3.197 -4.851 1.00 98.25 103 THR A N 1
ATOM 775 C CA . THR A 1 103 ? -0.884 3.113 -6.116 1.00 98.25 103 THR A CA 1
ATOM 776 C C . THR A 1 103 ? -0.451 4.224 -7.074 1.00 98.25 103 THR A C 1
ATOM 778 O O . THR A 1 103 ? -0.171 3.967 -8.252 1.00 98.25 103 THR A O 1
ATOM 781 N N . GLU A 1 104 ? -0.319 5.456 -6.582 1.00 97.88 104 GLU A N 1
ATOM 782 C CA . GLU A 1 104 ? 0.149 6.587 -7.386 1.00 97.88 104 GLU A CA 1
ATOM 783 C C . GLU A 1 104 ? 1.614 6.434 -7.803 1.00 97.88 104 GLU A C 1
ATOM 785 O O . GLU A 1 104 ? 1.956 6.599 -8.983 1.00 97.88 104 GLU A O 1
ATOM 790 N N . ARG A 1 105 ? 2.484 6.045 -6.864 1.00 97.88 105 ARG A N 1
ATOM 791 C CA . ARG A 1 105 ? 3.907 5.807 -7.144 1.00 97.88 105 ARG A CA 1
ATOM 792 C C . ARG A 1 105 ? 4.104 4.686 -8.164 1.00 97.88 105 ARG A C 1
ATOM 794 O O . ARG A 1 105 ? 4.921 4.831 -9.074 1.00 97.88 105 ARG A O 1
ATOM 801 N N . SER A 1 106 ? 3.331 3.606 -8.071 1.00 98.19 106 SER A N 1
ATOM 802 C CA . SER A 1 106 ? 3.354 2.486 -9.019 1.00 98.19 106 SER A CA 1
ATOM 803 C C . SER A 1 106 ? 2.903 2.906 -10.423 1.00 98.19 106 SER A C 1
ATOM 805 O O . SER A 1 106 ? 3.535 2.549 -11.427 1.00 98.19 106 SER A O 1
ATOM 807 N N . ARG A 1 107 ? 1.870 3.756 -1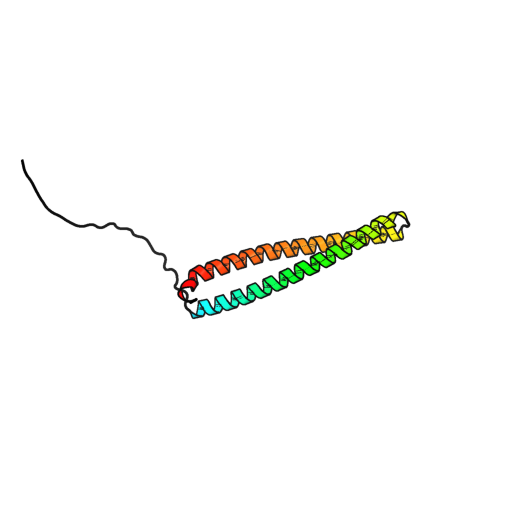0.518 1.00 98.06 107 ARG A N 1
ATOM 808 C CA . ARG A 1 107 ? 1.431 4.348 -11.792 1.00 98.06 107 ARG A CA 1
ATOM 809 C C . ARG A 1 107 ? 2.535 5.203 -12.419 1.00 98.06 107 ARG A C 1
ATOM 811 O O . ARG A 1 107 ? 2.836 5.031 -13.600 1.00 98.06 107 ARG A O 1
ATOM 818 N N . SER A 1 108 ? 3.166 6.075 -11.631 1.00 96.81 108 SER A N 1
ATOM 819 C CA . SER A 1 108 ? 4.281 6.922 -12.082 1.00 96.81 108 SER A CA 1
ATOM 820 C C . SER A 1 108 ? 5.477 6.089 -12.554 1.00 96.81 108 SER A C 1
ATOM 822 O O . SER A 1 108 ? 6.004 6.311 -13.645 1.00 96.81 108 SER A O 1
ATOM 824 N N . PHE A 1 109 ? 5.862 5.065 -11.787 1.00 97.69 109 PHE A N 1
ATOM 825 C CA . PHE A 1 109 ? 6.922 4.134 -12.171 1.00 97.69 109 PHE A CA 1
ATOM 826 C C . PHE A 1 109 ? 6.612 3.429 -13.495 1.00 97.69 109 PHE A C 1
ATOM 828 O O . PHE A 1 109 ? 7.459 3.377 -14.387 1.00 97.69 109 PHE A O 1
ATOM 835 N N . THR A 1 110 ? 5.381 2.943 -13.661 1.00 97.31 110 THR A N 1
ATOM 836 C CA . THR A 1 110 ? 4.947 2.274 -14.892 1.00 97.31 110 THR A CA 1
ATOM 837 C C . THR A 1 110 ? 5.035 3.208 -16.097 1.00 97.31 110 THR A C 1
ATOM 839 O O . THR A 1 110 ? 5.551 2.804 -17.138 1.00 97.31 110 THR A O 1
ATOM 842 N N . GLN A 1 111 ? 4.609 4.467 -15.956 1.00 96.44 111 GLN A N 1
ATOM 843 C CA . GLN A 1 111 ? 4.738 5.474 -17.014 1.00 96.44 111 GLN A CA 1
ATOM 844 C C . GLN A 1 111 ? 6.205 5.731 -17.378 1.00 96.44 111 GLN A C 1
ATOM 846 O O . GLN A 1 111 ? 6.557 5.674 -18.556 1.00 96.44 111 GLN A O 1
ATOM 851 N N . LYS A 1 112 ? 7.080 5.944 -16.385 1.00 95.12 112 LYS A N 1
ATOM 852 C CA . LYS A 1 112 ? 8.516 6.166 -16.622 1.00 95.12 112 LYS A CA 1
ATOM 853 C C . LYS A 1 112 ? 9.176 4.971 -17.302 1.00 95.12 112 LYS A C 1
ATOM 855 O O . LYS A 1 112 ? 9.961 5.157 -18.229 1.00 95.12 112 LYS A O 1
ATOM 860 N N . ARG A 1 113 ? 8.831 3.749 -16.888 1.00 95.81 113 ARG A N 1
ATOM 861 C CA . ARG A 1 113 ? 9.319 2.514 -17.512 1.00 95.81 113 ARG A CA 1
ATOM 862 C C . ARG A 1 113 ? 8.890 2.420 -18.976 1.00 95.81 113 ARG A C 1
ATOM 864 O O . ARG A 1 113 ? 9.718 2.089 -19.817 1.00 95.81 113 ARG A O 1
ATOM 871 N N . THR A 1 114 ? 7.632 2.727 -19.289 1.00 93.88 114 THR A N 1
ATOM 872 C CA . THR A 1 114 ? 7.138 2.734 -20.675 1.00 93.88 114 THR A CA 1
ATOM 873 C C . THR A 1 114 ? 7.880 3.768 -21.519 1.00 93.88 114 THR A C 1
ATOM 875 O O . THR A 1 114 ? 8.370 3.436 -22.596 1.00 93.88 114 THR A O 1
ATOM 878 N N . SER A 1 115 ? 8.039 4.997 -21.019 1.00 91.19 115 SER A N 1
ATOM 879 C CA . SER A 1 115 ? 8.808 6.037 -21.715 1.00 91.19 115 SER A CA 1
ATOM 880 C C . SER A 1 115 ? 10.257 5.611 -21.946 1.00 91.19 115 SER A C 1
ATOM 882 O O . SER A 1 115 ? 10.775 5.764 -23.047 1.00 91.19 115 SER A O 1
ATOM 884 N N . PHE A 1 116 ? 10.894 4.999 -20.945 1.00 91.62 116 PHE A N 1
ATOM 885 C CA . PHE A 1 116 ? 12.238 4.442 -21.077 1.00 91.62 116 PHE A CA 1
ATOM 886 C C . PHE A 1 116 ? 12.318 3.366 -22.167 1.00 91.62 116 PHE A C 1
ATOM 888 O O . PHE A 1 116 ? 13.215 3.415 -23.000 1.00 91.62 116 PHE A O 1
ATOM 895 N N . GLN A 1 117 ? 11.370 2.428 -22.220 1.00 90.31 117 GLN A N 1
ATOM 896 C CA . GLN A 1 117 ? 11.343 1.390 -23.258 1.00 90.31 117 GLN A CA 1
ATOM 897 C C . GLN A 1 117 ? 11.220 1.982 -24.668 1.00 90.31 117 GLN A C 1
ATOM 899 O O . GLN A 1 117 ? 11.913 1.535 -25.581 1.00 90.31 117 GLN A O 1
ATOM 904 N N . VAL A 1 118 ? 10.385 3.011 -24.838 1.00 89.19 118 VAL A N 1
ATOM 905 C CA . VAL A 1 118 ? 10.204 3.700 -26.124 1.00 89.19 118 VAL A CA 1
ATOM 906 C C . VAL A 1 118 ? 11.463 4.470 -26.526 1.00 89.19 118 VAL A C 1
ATOM 908 O O . VAL A 1 118 ? 11.897 4.378 -27.672 1.00 89.19 118 VAL A O 1
ATOM 911 N N . SER A 1 119 ? 12.067 5.216 -25.600 1.00 86.62 119 SER A N 1
ATOM 912 C CA . SER A 1 119 ? 13.192 6.105 -25.909 1.00 86.62 119 SER A CA 1
ATOM 913 C C . SER A 1 119 ? 14.550 5.408 -25.955 1.00 86.62 119 SER A C 1
ATOM 915 O O . SER A 1 119 ? 15.428 5.835 -26.700 1.00 86.62 119 SER A O 1
ATOM 917 N N . CYS A 1 120 ? 14.730 4.338 -25.182 1.00 88.31 120 CYS A N 1
ATOM 918 C CA . CYS A 1 120 ? 16.014 3.663 -25.015 1.00 88.31 120 CYS A CA 1
ATOM 919 C C . CYS A 1 120 ? 16.059 2.258 -25.621 1.00 88.31 120 CYS A C 1
ATOM 921 O O . CYS A 1 120 ? 17.119 1.637 -25.613 1.00 88.31 120 CYS A O 1
ATOM 923 N N . GLY A 1 121 ? 14.961 1.755 -26.200 1.00 79.50 121 GLY A N 1
ATOM 924 C CA . GLY A 1 121 ? 14.887 0.401 -26.763 1.00 79.50 121 GLY A CA 1
ATOM 925 C C . GLY A 1 121 ? 15.946 0.086 -27.830 1.00 79.50 121 GLY A C 1
ATOM 926 O O . GLY A 1 121 ? 16.336 -1.066 -27.982 1.00 79.50 121 GLY A O 1
ATOM 927 N N . ALA A 1 122 ? 16.474 1.096 -28.530 1.00 74.06 122 ALA A N 1
ATOM 928 C CA . ALA A 1 122 ? 17.566 0.922 -29.493 1.00 74.06 122 ALA A CA 1
ATOM 929 C C . ALA A 1 122 ? 18.953 0.714 -28.843 1.00 74.06 122 ALA A C 1
ATOM 931 O O . ALA A 1 122 ? 19.849 0.168 -29.487 1.00 74.06 122 ALA A O 1
ATOM 932 N N . TYR A 1 123 ? 19.128 1.145 -27.589 1.00 67.94 123 TYR A N 1
ATOM 933 C CA . TYR A 1 123 ? 20.390 1.101 -26.836 1.00 67.94 123 TYR A CA 1
ATOM 934 C C . TYR A 1 123 ? 20.460 -0.055 -25.835 1.00 67.94 123 TYR A C 1
ATOM 936 O O . TYR A 1 123 ? 21.537 -0.367 -25.333 1.00 67.94 123 TYR A O 1
ATOM 944 N N . ILE A 1 124 ? 19.321 -0.682 -25.544 1.00 64.31 124 ILE A N 1
ATOM 945 C CA . ILE A 1 124 ? 19.197 -1.817 -24.633 1.00 64.31 124 ILE A CA 1
ATOM 946 C C . ILE A 1 124 ? 19.120 -3.076 -25.508 1.00 64.31 124 ILE A C 1
ATOM 948 O O . ILE A 1 124 ? 18.034 -3.520 -25.875 1.00 64.31 124 ILE A O 1
ATOM 952 N N . LYS A 1 125 ? 20.277 -3.598 -25.918 1.00 55.34 125 LYS A N 1
ATOM 953 C CA . LYS A 1 125 ? 20.411 -4.930 -26.523 1.00 55.34 125 LYS A CA 1
ATOM 954 C C . LYS A 1 125 ? 21.205 -5.828 -25.594 1.00 55.34 125 LYS A C 1
ATOM 956 O O . LYS A 1 125 ? 22.191 -5.317 -25.020 1.00 55.34 125 LYS A O 1
#

Foldseek 3Di:
DDDDDDDDDDDDPPPPVPDPPVQDDLVNLVVLVVVLVVLVVVLVVLVVVLVVLVVVLVVLVVVLVVLVVCLVVDVVSVVSNVVSVVVSVVSVVVSVVSVVVSVVSVVVSVVSVVVSCVNCVVSPD

Radius of gyration: 31.01 Å; chains: 1; bounding box: 44×27×117 Å

pLDDT: mean 85.69, std 19.89, range [35.5, 98.62]

Se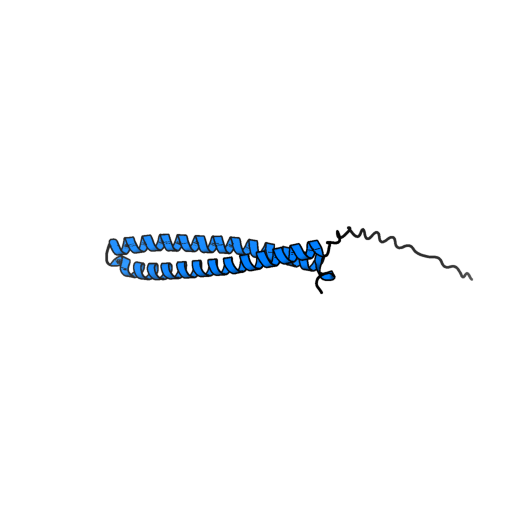quence (125 aa):
MTLLNVTRVLPLVLFVGALPAQAMTAKECQTMQAELASQHKSLTASYEELKRMGEQADEVGDEFVAAKEESGLSPVAAERAEVLKAEFE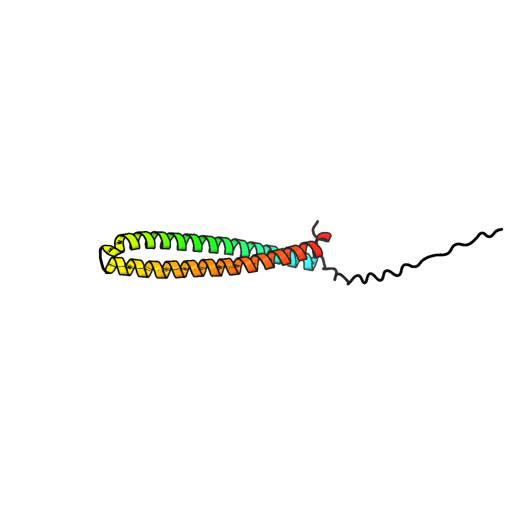TLQNAVDDKNSELTERSRSFTQKRTSFQVSCGAYIK